Protein 1JL1 (pdb70)

CATH classification: 3.30.420.10

Foldseek 3Di:
DEKEKAKAKDADDPWAKWKIWMWIADPHDIDIDMAIAGTHDRLLRRLVRLLVRLQPDPDAHAYEYEYQDPSVVCCVPPNVVVCVVVVQADPVRHHHPPNVSSVSSVVSCPNHNYDYHHDDDCVPPVVNVVRVVRTVVNSVPHDHHPVPDDDD

GO terms:
  GO:0004523 RNA-DNA hybrid ribonuclease activity (F, IDA)
  GO:0043137 DNA replication, removal of RNA primer (P, IMP)
  GO:0005515 protein binding (F, IPI)
  GO:0003676 nucleic acid binding (F, IDA)
  GO:0004519 endonuclease activity (F, IDA)

Radius of gyration: 14.94 Å; Cα contacts (8 Å, |Δi|>4): 337; chains: 1; bounding box: 30×35×46 Å

InterPro domains:
  IPR002156 Ribonuclease H domain [PF00075] (3-141)
  IPR002156 Ribonuclease H domain [PS50879] (1-142)
  IPR012337 Ribonuclease H-like superfamily [SSF53098] (4-147)
  IPR022892 Ribonuclease HI [MF_00042] (2-149)
  IPR022892 Ribonuclease HI [cd09278] (4-141)
  IPR036397 Ribonuclease H superfamily [G3DSA:3.30.420.10] (1-155)
  IPR050092 Ribonuclease H [PTHR10642] (5-145)

Nearest PDB structures (foldseek):
  1jl1-assembly1_A  TM=1.007E+00  e=5.390E-33  Escherichia coli
  1f21-assembly1_A  TM=1.003E+00  e=1.961E-31  Escherichia coli
  1jxb-assembly1_A  TM=1.000E+00  e=2.688E-31  Escherichia coli
  3aa2-assembly1_A  TM=9.984E-01  e=5.379E-31  Escherichia coli K-12
  3aa4-assembly1_A  TM=9.890E-01  e=1.221E-30  Escherichia coli K-12

Sequence (152 aa):
KQVEIFTAGSALGNPGPGGYGAILRYRGREKTFSAGYTRTTNNRMELMAAIVALEALKEHAEVILSTDSQYVRQGITQWIHNWKKRGWKTADKKPVKNVDLWQRLDAALGQHQIKWEWVKGHAGHPENERADELARAAAMNPTLEDTGYQVE

Solvent-accessible surface area: 8573 Å² total; per-residue (Å²): 183,101,7,54,0,21,2,5,8,18,24,111,33,129,40,9,52,0,0,16,0,0,0,3,53,97,186,70,202,88,86,66,51,48,22,4,19,73,123,0,18,60,42,3,0,19,0,11,0,0,0,27,0,2,85,31,26,185,136,125,21,98,1,26,0,3,2,58,3,91,21,0,71,44,0,30,68,76,82,16,89,68,39,96,162,152,50,37,87,60,92,92,149,125,86,5,123,22,34,59,6,0,82,97,1,42,80,10,37,52,131,27,128,41,124,45,78,72,19,187,46,60,96,74,61,92,35,4,76,92,0,25,92,44,0,111,62,14,2,132,122,40,116,76,128,12,102,29,33,136,107,184

Organism: Escherichia coli (strain K12) (NCBI:txid83333)

B-factor: mean 17.92, std 6.98, range [8.3, 49.1]

Secondary structure (DSSP, 8-state):
--EEEEEEEEESSTTEEEEEEEEEEETTEEEEEEEEEEEE-HHHHHHHHHHHHHHT--S--EEEEEE--HHHHHIIIIIHHHHHHTTTB-TTSPBPTTHHHHHHHHHHTTT-EEEEEE--SSTT-HHHHHHHHHHHHHHHS--B--TT----

Structure (mmCIF, N/CA/C/O backbone):
data_1JL1
#
_entry.id   1JL1
#
_cell.length_a   37.016
_cell.length_b   40.874
_cell.length_c   85.305
_cell.angle_alpha   90.00
_cell.angle_beta   90.00
_cell.angle_gamma   90.00
#
_symmetry.space_group_name_H-M   'P 21 21 21'
#
loop_
_entity.id
_entity.type
_entity.pdbx_description
1 polymer 'RIBONUCLEASE HI'
2 water water
#
loop_
_atom_site.group_PDB
_atom_site.id
_atom_site.type_symbol
_atom_site.label_atom_id
_atom_site.label_alt_id
_atom_site.label_comp_id
_atom_site.label_asym_id
_atom_site.label_entity_id
_atom_site.label_seq_id
_atom_site.pdbx_PDB_ins_code
_atom_site.Cartn_x
_atom_site.Cartn_y
_atom_site.Cartn_z
_atom_site.occupancy
_atom_site.B_iso_or_equiv
_atom_site.auth_seq_id
_atom_site.auth_comp_id
_atom_site.auth_asym_id
_atom_site.auth_atom_id
_atom_site.pdbx_PDB_model_num
ATOM 1 N N . LYS A 1 3 ? 17.763 21.086 42.171 1.00 31.12 3 LYS A N 1
ATOM 2 C CA . LYS A 1 3 ? 16.370 20.713 41.807 1.00 30.60 3 LYS A CA 1
ATOM 3 C C . LYS A 1 3 ? 16.331 19.670 40.690 1.00 29.25 3 LYS A C 1
ATOM 4 O O . LYS A 1 3 ? 15.375 19.639 39.911 1.00 30.31 3 LYS A O 1
ATOM 10 N N . GLN A 1 4 ? 17.317 18.787 40.633 1.00 27.69 4 GLN A N 1
ATOM 11 C CA . GLN A 1 4 ? 17.342 17.758 39.612 1.00 24.62 4 GLN A CA 1
ATOM 12 C C . GLN A 1 4 ? 16.269 16.697 39.885 1.00 21.44 4 GLN A C 1
ATOM 13 O O . GLN A 1 4 ? 16.052 16.329 41.033 1.00 22.28 4 GLN A O 1
ATOM 19 N N . VAL A 1 5 ? 15.712 16.148 38.816 1.00 16.45 5 VAL A N 1
ATOM 20 C CA . VAL A 1 5 ? 14.802 15.019 38.906 1.00 15.57 5 VAL A CA 1
ATOM 21 C C . VAL A 1 5 ? 15.609 13.777 38.527 1.00 13.88 5 VAL A C 1
ATOM 22 O O . VAL A 1 5 ? 16.314 13.836 37.507 1.00 14.41 5 VAL A O 1
ATOM 26 N N . GLU A 1 6 ? 15.534 12.716 39.305 1.00 13.32 6 GLU A N 1
ATOM 27 C CA . GLU A 1 6 ? 16.201 11.464 38.965 1.00 12.85 6 GLU A CA 1
ATOM 28 C C . GLU A 1 6 ? 15.112 10.465 38.540 1.00 12.59 6 GLU A C 1
ATOM 29 O O . GLU A 1 6 ? 14.130 10.319 39.271 1.00 13.35 6 GLU A O 1
ATOM 35 N N . ILE A 1 7 ? 15.283 9.843 37.389 1.00 11.88 7 ILE A N 1
ATOM 36 C CA . ILE A 1 7 ? 14.297 8.874 36.901 1.00 11.33 7 ILE A CA 1
ATOM 37 C C . ILE A 1 7 ? 15.053 7.573 36.672 1.00 11.10 7 ILE A C 1
ATOM 38 O O . ILE A 1 7 ? 16.179 7.585 36.183 1.00 10.69 7 ILE A O 1
ATOM 43 N N . PHE A 1 8 ? 14.459 6.456 37.051 1.00 9.59 8 PHE A N 1
ATOM 44 C CA . PHE A 1 8 ? 15.034 5.126 36.833 1.00 9.63 8 PHE A CA 1
ATOM 45 C C . PHE A 1 8 ? 13.937 4.313 36.146 1.00 9.51 8 PHE A C 1
ATOM 46 O O . PHE A 1 8 ? 12.815 4.250 36.659 1.00 10.90 8 PHE A O 1
ATOM 54 N N . THR A 1 9 ? 14.210 3.732 34.988 1.00 10.48 9 THR A N 1
ATOM 55 C CA . THR A 1 9 ? 13.177 3.016 34.250 1.00 10.67 9 THR A CA 1
ATOM 56 C C . THR A 1 9 ? 13.595 1.630 33.799 1.00 10.87 9 THR A C 1
ATOM 57 O O . THR A 1 9 ? 14.761 1.409 33.486 1.00 12.84 9 THR A O 1
ATOM 61 N N . ALA A 1 10 ? 12.613 0.738 33.658 1.00 9.95 10 ALA A N 1
ATOM 62 C CA . ALA A 1 10 ? 12.860 -0.612 33.159 1.00 10.43 10 ALA A CA 1
ATOM 63 C C . ALA A 1 10 ? 11.602 -1.160 32.482 1.00 10.10 10 ALA A C 1
ATOM 64 O O . ALA A 1 10 ? 10.485 -0.768 32.841 1.00 10.98 10 ALA A O 1
ATOM 66 N N . GLY A 1 11 ? 11.811 -2.071 31.551 1.00 10.65 11 GLY A N 1
ATOM 67 C CA . GLY A 1 11 ? 10.702 -2.765 30.896 1.00 11.84 11 GLY A CA 1
ATOM 68 C C . GLY A 1 11 ? 10.977 -4.262 30.939 1.00 12.72 11 GLY A C 1
ATOM 69 O O . GLY A 1 11 ? 12.116 -4.701 31.108 1.00 14.92 11 GLY A O 1
ATOM 70 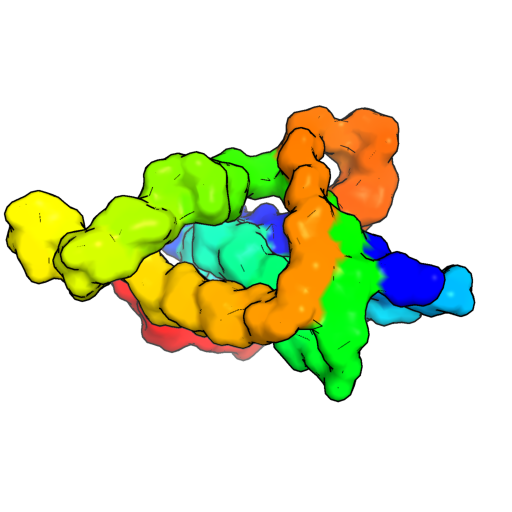N N . SER A 1 12 ? 9.922 -5.046 30.804 1.00 12.59 12 SER A N 1
ATOM 71 C CA . SER A 1 12 ? 10.057 -6.494 30.828 1.00 14.66 12 SER A CA 1
ATOM 72 C C . SER A 1 12 ? 8.868 -7.086 30.076 1.00 13.01 12 SER A C 1
ATOM 73 O O . SER A 1 12 ? 7.764 -6.550 30.013 1.00 13.48 12 SER A O 1
ATOM 76 N N . ALA A 1 13 ? 9.148 -8.190 29.385 1.00 13.51 13 ALA A N 1
ATOM 77 C CA . ALA A 1 13 ? 8.108 -8.919 28.683 1.00 13.42 13 ALA A CA 1
ATOM 78 C C . ALA A 1 13 ? 8.397 -10.418 28.768 1.00 13.72 13 ALA A C 1
ATOM 79 O O . ALA A 1 13 ? 9.542 -10.837 28.797 1.00 16.07 13 ALA A O 1
ATOM 81 N N . LEU A 1 14 ? 7.300 -11.167 28.795 1.00 15.04 14 LEU A N 1
ATOM 82 C CA . LEU A 1 14 ? 7.403 -12.620 28.910 1.00 16.32 14 LEU A CA 1
ATOM 83 C C . LEU A 1 14 ? 7.321 -13.340 27.583 1.00 15.81 14 LEU A C 1
ATOM 84 O O . LEU A 1 14 ? 7.324 -14.580 27.548 1.00 16.07 14 LEU A O 1
ATOM 89 N N . GLY A 1 15 ? 7.280 -12.632 26.469 1.00 15.17 15 GLY A N 1
ATOM 90 C CA . GLY A 1 15 ? 7.282 -13.276 25.157 1.00 14.99 15 GLY A CA 1
ATOM 91 C C . GLY A 1 15 ? 7.672 -12.225 24.127 1.00 14.97 15 GLY A C 1
ATOM 92 O O . GLY A 1 15 ? 7.821 -11.054 24.491 1.00 14.54 15 GLY A O 1
ATOM 93 N N . ASN A 1 16 ? 7.646 -12.608 22.857 1.00 16.02 16 ASN A N 1
ATOM 94 C CA . ASN A 1 16 ? 7.970 -11.762 21.723 1.00 17.10 16 ASN A CA 1
ATOM 95 C C . ASN A 1 16 ? 6.951 -11.740 20.609 1.00 16.89 16 ASN A C 1
ATOM 96 O O . ASN A 1 16 ? 7.370 -12.488 19.717 1.00 19.71 16 ASN A O 1
ATOM 101 N N . PRO A 1 17 ? 5.675 -11.622 20.868 1.00 14.84 17 PRO A N 1
ATOM 102 C CA . PRO A 1 17 ? 5.078 -10.740 21.819 1.00 14.35 17 PRO A CA 1
ATOM 103 C C . PRO A 1 17 ? 4.447 -11.581 22.933 1.00 14.17 17 PRO A C 1
ATOM 104 O O . PRO A 1 17 ? 4.198 -12.787 22.783 1.00 14.51 17 PRO A O 1
ATOM 108 N N . GLY A 1 18 ? 4.335 -11.020 24.125 1.00 12.62 18 GLY A N 1
ATOM 109 C CA . GLY A 1 18 ? 3.732 -11.690 25.266 1.00 13.71 18 GLY A CA 1
ATOM 110 C C . GLY A 1 18 ? 3.373 -10.643 26.310 1.00 12.91 18 GLY A C 1
ATOM 111 O O . GLY A 1 18 ? 3.556 -9.442 26.074 1.00 11.70 18 GLY A O 1
ATOM 112 N N . PRO A 1 19 ? 2.921 -11.059 27.476 1.00 13.49 19 PRO A N 1
ATOM 113 C CA . PRO A 1 19 ? 2.587 -10.154 28.560 1.00 13.40 19 PRO A CA 1
ATOM 114 C C . PRO A 1 19 ? 3.846 -9.366 28.941 1.00 11.38 19 PRO A C 1
ATOM 115 O O . PRO A 1 19 ? 4.931 -9.935 28.977 1.00 12.77 19 PRO A O 1
ATOM 119 N N . GLY A 1 20 ? 3.658 -8.080 29.233 1.00 11.77 20 GLY A N 1
ATOM 120 C CA . GLY A 1 20 ? 4.822 -7.270 29.587 1.00 12.00 20 GLY A CA 1
ATOM 121 C C . GLY A 1 20 ? 4.416 -6.134 30.504 1.00 11.61 20 GLY A C 1
ATOM 122 O O . GLY A 1 20 ? 3.253 -5.904 30.783 1.00 12.36 20 GLY A O 1
ATOM 123 N N . GLY A 1 21 ? 5.437 -5.441 31.039 1.00 11.14 21 GLY A N 1
ATOM 124 C CA . GLY A 1 21 ? 5.141 -4.330 31.941 1.00 11.91 21 GLY A CA 1
ATOM 125 C C . GLY A 1 21 ? 6.352 -3.401 32.034 1.00 10.81 21 GLY A C 1
ATOM 126 O O . GLY A 1 21 ? 7.432 -3.708 31.560 1.00 10.59 21 GLY A O 1
ATOM 127 N N . TYR A 1 22 ? 6.094 -2.263 32.673 1.00 11.17 22 TYR A N 1
ATOM 128 C CA . TYR A 1 22 ? 7.130 -1.260 32.872 1.00 11.27 22 TYR A CA 1
ATOM 129 C C . TYR A 1 22 ? 7.155 -0.870 34.347 1.00 10.75 22 TYR A C 1
ATOM 130 O O . TYR A 1 22 ? 6.166 -1.015 35.078 1.00 11.20 22 TYR A O 1
ATOM 139 N N . GLY A 1 23 ? 8.285 -0.376 34.778 1.00 11.36 23 GLY A N 1
ATOM 140 C CA . GLY A 1 23 ? 8.513 0.178 36.108 1.00 11.03 23 GLY A CA 1
ATOM 141 C C . GLY A 1 23 ? 9.269 1.503 35.952 1.00 9.66 23 GLY A C 1
ATOM 142 O O . GLY A 1 23 ? 10.236 1.573 35.196 1.00 10.31 23 GLY A O 1
ATOM 143 N N . ALA A 1 24 ? 8.834 2.524 36.675 1.00 10.01 24 ALA A N 1
ATOM 144 C CA . ALA A 1 24 ? 9.553 3.788 36.668 1.00 10.23 24 ALA A CA 1
ATOM 145 C C . ALA A 1 24 ? 9.566 4.396 38.067 1.00 9.90 24 ALA A C 1
ATOM 146 O O . ALA A 1 24 ? 8.544 4.342 38.759 1.00 12.01 24 ALA A O 1
ATOM 148 N N . ILE A 1 25 ? 10.701 4.926 38.460 1.00 11.24 25 ILE A N 1
ATOM 149 C CA . ILE A 1 25 ? 10.862 5.575 39.773 1.00 11.18 25 ILE A CA 1
ATOM 150 C C . ILE A 1 25 ? 11.295 7.013 39.499 1.00 11.80 25 ILE A C 1
ATOM 151 O O . ILE A 1 25 ? 12.231 7.217 38.719 1.00 11.26 25 ILE A O 1
ATOM 156 N N . LEU A 1 26 ? 10.616 7.968 40.124 1.00 12.50 26 LEU A N 1
ATOM 157 C CA . LEU A 1 26 ? 10.979 9.375 39.949 1.00 14.04 26 LEU A CA 1
ATOM 158 C C . LEU A 1 26 ? 11.321 9.957 41.317 1.00 14.72 26 LEU A C 1
ATOM 159 O O . LEU A 1 26 ? 10.460 9.865 42.208 1.00 15.88 26 LEU A O 1
ATOM 164 N N . ARG A 1 27 ? 12.510 10.518 41.481 1.00 14.93 27 ARG A N 1
ATOM 165 C CA . ARG A 1 27 ? 12.882 11.118 42.764 1.00 15.81 27 ARG A CA 1
ATOM 166 C C . ARG A 1 27 ? 13.140 12.611 42.560 1.00 17.50 27 ARG A C 1
ATOM 167 O O . ARG A 1 27 ? 13.848 13.017 41.638 1.00 16.78 27 ARG A O 1
ATOM 175 N N . TYR A 1 28 ? 12.536 13.420 43.436 1.00 19.06 28 TYR A N 1
ATOM 176 C CA . TYR A 1 28 ? 12.708 14.872 43.343 1.00 22.34 28 TYR A CA 1
ATOM 177 C C . TYR A 1 28 ? 12.605 15.488 44.734 1.00 23.65 28 TYR A C 1
ATOM 178 O O . TYR A 1 28 ? 11.751 15.113 45.540 1.00 22.95 28 TYR A O 1
ATOM 187 N N . ARG A 1 29 ? 13.562 16.354 45.047 1.00 24.87 29 ARG A N 1
ATOM 188 C CA . ARG A 1 29 ? 13.650 17.036 46.330 1.00 27.47 29 ARG A CA 1
ATOM 189 C C . ARG A 1 29 ? 13.410 16.091 47.496 1.00 27.47 29 ARG A C 1
ATOM 190 O O . ARG A 1 29 ? 12.597 16.342 48.390 1.00 28.48 29 ARG A O 1
ATOM 198 N N . GLY A 1 30 ? 14.111 14.959 47.494 1.00 27.65 30 GLY A N 1
ATOM 199 C CA . GLY A 1 30 ? 14.038 13.930 48.483 1.00 27.18 30 GLY A CA 1
ATOM 200 C C . GLY A 1 30 ? 12.945 12.889 48.379 1.00 26.78 30 GLY A C 1
ATOM 201 O O . GLY A 1 30 ? 13.139 11.789 48.913 1.00 27.82 30 GLY A O 1
ATOM 202 N N . ARG A 1 31 ? 11.821 13.164 47.739 1.00 24.48 31 ARG A N 1
ATOM 203 C CA . ARG A 1 31 ? 10.695 12.253 47.670 1.00 23.31 31 ARG A CA 1
ATOM 204 C C . ARG A 1 31 ? 10.615 11.448 46.381 1.00 22.03 31 ARG A C 1
ATOM 205 O O . ARG A 1 31 ? 11.152 11.837 45.345 1.00 20.98 31 ARG A O 1
ATOM 213 N N . GLU A 1 32 ? 9.893 10.329 46.455 1.00 20.43 32 GLU A N 1
ATOM 214 C CA . GLU A 1 32 ? 9.789 9.447 45.303 1.00 20.95 32 GLU A CA 1
ATOM 215 C C . GLU A 1 32 ? 8.361 9.148 44.887 1.00 20.31 32 GLU A C 1
ATOM 216 O O . GLU A 1 32 ? 7.451 9.087 45.714 1.00 21.47 32 GLU A O 1
ATOM 222 N N . LYS A 1 33 ? 8.172 8.927 43.596 1.00 19.39 33 LYS A N 1
ATOM 223 C CA . LYS A 1 33 ? 6.924 8.515 42.988 1.00 19.86 33 LYS A CA 1
ATOM 224 C C . LYS A 1 33 ? 7.244 7.301 42.098 1.00 17.75 33 LYS A C 1
ATOM 225 O O . LYS A 1 33 ? 8.313 7.230 41.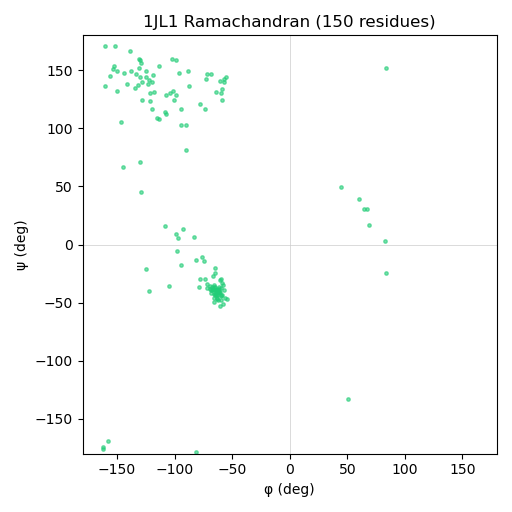490 1.00 16.54 33 LYS A O 1
ATOM 231 N N . THR A 1 34 ? 6.303 6.371 42.052 1.00 16.03 34 THR A N 1
ATOM 232 C CA . THR A 1 34 ? 6.505 5.144 41.275 1.00 15.72 34 THR A CA 1
ATOM 233 C C . THR A 1 34 ? 5.373 4.956 40.285 1.00 14.16 34 THR A C 1
ATOM 234 O O . THR A 1 34 ? 4.244 5.388 40.530 1.00 15.22 34 THR A O 1
ATOM 238 N N . PHE A 1 35 ? 5.677 4.423 39.108 1.00 12.45 35 PHE A N 1
ATOM 239 C CA . PHE A 1 35 ? 4.718 4.129 38.057 1.00 13.39 35 PHE A CA 1
ATOM 240 C C . PHE A 1 35 ? 4.946 2.716 37.540 1.00 12.72 35 PHE A C 1
ATOM 241 O O . PHE A 1 35 ? 6.094 2.275 37.373 1.00 13.07 35 PHE A O 1
ATOM 249 N N . SER A 1 36 ? 3.883 1.956 37.319 1.00 13.00 36 SER A N 1
ATOM 250 C CA . SER A 1 36 ? 4.008 0.601 36.788 1.00 13.66 36 SER A CA 1
ATOM 251 C C . SER A 1 36 ? 2.664 0.173 36.207 1.00 14.57 36 SER A C 1
ATOM 252 O O . SER A 1 36 ? 1.636 0.525 36.789 1.00 16.87 36 SER A O 1
ATOM 255 N N . ALA A 1 37 ? 2.704 -0.452 35.038 1.00 13.52 37 ALA A N 1
ATOM 256 C CA . ALA A 1 37 ? 1.475 -0.960 34.423 1.00 13.76 37 ALA A CA 1
ATOM 257 C C . ALA A 1 37 ? 1.882 -2.122 33.528 1.00 13.21 37 ALA A C 1
ATOM 258 O O . ALA A 1 37 ? 3.020 -2.193 33.065 1.00 13.45 37 ALA A O 1
ATOM 260 N N . GLY A 1 38 ? 0.984 -3.081 33.344 1.00 12.59 38 GLY A N 1
ATOM 261 C CA . GLY A 1 38 ? 1.203 -4.261 32.536 1.00 12.39 38 GLY A CA 1
ATOM 262 C C . GLY A 1 38 ? 0.210 -4.338 31.376 1.00 12.40 38 GLY A C 1
ATOM 263 O O . GLY A 1 38 ? -0.915 -3.870 31.439 1.00 13.59 38 GLY A O 1
ATOM 264 N N . TYR A 1 39 ? 0.726 -4.889 30.275 1.00 12.49 39 TYR A N 1
ATOM 265 C CA . TYR A 1 39 ? 0.045 -5.009 28.989 1.00 12.26 39 TYR A CA 1
ATOM 266 C C . TYR A 1 39 ? -0.016 -6.475 28.589 1.00 11.98 39 TYR A C 1
ATOM 267 O O . TYR A 1 39 ? 0.896 -7.261 28.849 1.00 12.65 39 TYR A O 1
ATOM 276 N N . THR A 1 40 ? -1.153 -6.888 27.993 1.00 13.55 40 THR A N 1
ATOM 277 C CA . THR A 1 40 ? -1.340 -8.297 27.679 1.00 13.29 40 THR A CA 1
ATOM 278 C C . THR A 1 40 ? -0.539 -8.854 26.522 1.00 12.21 40 THR A C 1
ATOM 279 O O . THR A 1 40 ? -0.166 -10.019 26.562 1.00 13.00 40 THR A O 1
ATOM 283 N N . ARG A 1 41 ? -0.203 -8.051 25.525 1.00 11.48 41 ARG A N 1
ATOM 284 C CA . ARG A 1 41 ? 0.551 -8.510 24.358 1.00 11.14 41 ARG A CA 1
ATOM 285 C C . ARG A 1 41 ? 1.454 -7.377 23.877 1.00 11.21 41 ARG A C 1
ATOM 286 O O . ARG A 1 41 ? 1.007 -6.374 23.327 1.00 11.88 41 ARG A O 1
ATOM 294 N N . THR A 1 42 ? 2.745 -7.536 24.166 1.00 11.73 42 THR A N 1
ATOM 295 C CA . THR A 1 42 ? 3.704 -6.462 23.869 1.00 10.74 42 THR A CA 1
ATOM 296 C C . THR A 1 42 ? 5.085 -7.060 23.776 1.00 10.75 42 THR A C 1
ATOM 297 O O . THR A 1 42 ? 5.253 -8.276 23.710 1.00 11.60 42 THR A O 1
ATOM 301 N N . THR A 1 43 ? 6.116 -6.213 23.730 1.00 10.11 43 THR A N 1
ATOM 302 C CA . THR A 1 43 ? 7.497 -6.681 23.646 1.00 10.53 43 THR A CA 1
ATOM 303 C C . THR A 1 43 ? 8.329 -5.967 24.702 1.00 10.05 43 THR A C 1
ATOM 304 O O . THR A 1 43 ? 7.976 -4.925 25.237 1.00 9.72 43 THR A O 1
ATOM 308 N N . ASN A 1 44 ? 9.475 -6.570 25.024 1.00 10.45 44 ASN A N 1
ATOM 309 C CA . ASN A 1 44 ? 10.425 -5.967 25.959 1.00 10.55 44 ASN A CA 1
ATOM 310 C C . ASN A 1 44 ? 10.823 -4.559 25.531 1.00 10.37 44 ASN A C 1
ATOM 311 O O . ASN A 1 44 ? 10.822 -3.632 26.336 1.00 9.76 44 ASN A O 1
ATOM 316 N N . ASN A 1 45 ? 11.144 -4.408 24.249 1.00 10.42 45 ASN A N 1
ATOM 317 C CA . ASN A 1 45 ? 11.570 -3.094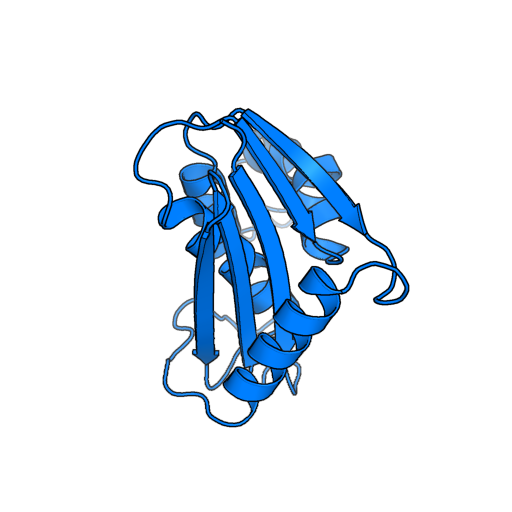 23.756 1.00 10.01 45 ASN A CA 1
ATOM 318 C C . ASN A 1 45 ? 10.467 -2.052 23.872 1.00 9.71 45 ASN A C 1
ATOM 319 O O . ASN A 1 45 ? 10.735 -0.904 24.232 1.00 9.76 45 ASN A O 1
ATOM 324 N N . ARG A 1 46 ? 9.206 -2.423 23.622 1.00 8.43 46 ARG A N 1
ATOM 325 C CA . ARG A 1 46 ? 8.132 -1.443 23.753 1.00 8.81 46 ARG A CA 1
ATOM 326 C C . ARG A 1 46 ? 7.956 -1.041 25.205 1.00 9.46 46 ARG A C 1
ATOM 327 O O . ARG A 1 46 ? 7.672 0.121 25.507 1.00 9.47 46 ARG A O 1
ATOM 335 N N . MET A 1 47 ? 8.129 -1.978 26.136 1.00 9.34 47 MET A N 1
ATOM 336 C CA . MET A 1 47 ? 7.982 -1.666 27.556 1.00 9.79 47 MET A CA 1
ATOM 337 C C . MET A 1 47 ? 9.143 -0.813 28.045 1.00 9.77 47 MET A C 1
ATOM 338 O O . MET A 1 47 ? 8.921 0.043 28.893 1.00 9.51 47 MET A O 1
ATOM 343 N N . GLU A 1 48 ? 10.343 -1.030 27.497 1.00 9.88 48 GLU A N 1
ATOM 344 C CA . GLU A 1 48 ? 11.485 -0.169 27.857 1.00 9.92 48 GLU A CA 1
ATOM 345 C C . GLU A 1 48 ? 11.217 1.269 27.442 1.00 10.94 48 GLU A C 1
ATOM 346 O O . GLU A 1 48 ? 11.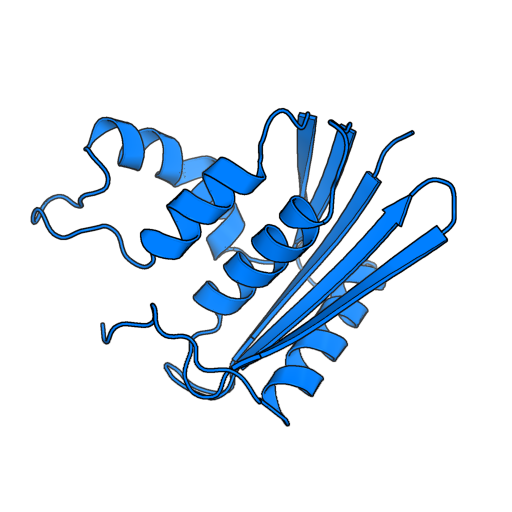509 2.218 28.174 1.00 10.94 48 GLU A O 1
ATOM 352 N N . LEU A 1 49 ? 10.629 1.460 26.260 1.00 10.36 49 LEU A N 1
ATOM 353 C CA . LEU A 1 49 ? 10.235 2.781 25.784 1.00 10.42 49 LEU A CA 1
ATOM 354 C C . LEU A 1 49 ? 9.122 3.356 26.650 1.00 9.69 49 LEU A C 1
ATOM 355 O O . LEU A 1 49 ? 9.172 4.518 27.060 1.00 10.85 49 LEU A O 1
ATOM 360 N N . MET A 1 50 ? 8.077 2.548 26.883 1.00 9.55 50 MET A N 1
ATOM 361 C CA . MET A 1 50 ? 6.934 3.019 27.665 1.00 10.07 50 MET A CA 1
ATOM 362 C C . MET A 1 50 ? 7.340 3.493 29.048 1.00 9.96 50 MET A C 1
ATOM 363 O O . MET A 1 50 ? 6.787 4.481 29.540 1.00 10.02 50 MET A O 1
ATOM 368 N N . ALA A 1 51 ? 8.281 2.801 29.694 1.00 10.36 51 ALA A N 1
ATOM 369 C CA . ALA A 1 51 ? 8.702 3.223 31.030 1.00 9.62 51 ALA A CA 1
ATOM 370 C C . ALA A 1 51 ? 9.260 4.646 31.020 1.00 9.84 51 ALA A C 1
ATOM 371 O O . ALA A 1 51 ? 8.915 5.447 31.885 1.00 10.62 51 ALA A O 1
ATOM 373 N N . ALA A 1 52 ? 10.098 4.964 30.035 1.00 9.80 52 ALA A N 1
ATOM 374 C CA . ALA A 1 52 ? 10.692 6.296 29.914 1.00 9.47 52 ALA A CA 1
ATOM 375 C C . ALA A 1 52 ? 9.612 7.319 29.558 1.00 10.71 52 ALA A C 1
ATOM 376 O O . ALA A 1 52 ? 9.630 8.436 30.082 1.00 11.30 52 ALA A O 1
ATOM 378 N N . ILE A 1 53 ? 8.708 6.941 28.642 1.00 10.29 53 ILE A N 1
ATOM 379 C CA . ILE A 1 53 ? 7.617 7.839 28.250 1.00 10.88 53 ILE A CA 1
ATOM 380 C C . ILE A 1 53 ? 6.768 8.244 29.440 1.00 11.37 53 ILE A C 1
ATOM 381 O O . ILE A 1 53 ? 6.523 9.443 29.630 1.00 11.05 53 ILE A O 1
ATOM 386 N N . VAL A 1 54 ? 6.308 7.275 30.215 1.00 10.91 54 VAL A N 1
ATOM 387 C CA . VAL A 1 54 ? 5.413 7.524 31.345 1.00 12.01 54 VAL A CA 1
ATOM 388 C C . VAL A 1 54 ? 6.101 8.366 32.407 1.00 11.97 54 VAL A C 1
ATOM 389 O O . VAL A 1 54 ? 5.465 9.287 32.938 1.00 12.48 54 VAL A O 1
ATOM 393 N N . ALA A 1 55 ? 7.371 8.053 32.683 1.00 11.82 55 ALA A N 1
ATOM 394 C CA . ALA A 1 55 ? 8.095 8.844 33.687 1.00 12.01 55 ALA A CA 1
ATOM 395 C C . ALA A 1 55 ? 8.234 10.300 33.253 1.00 11.96 55 ALA A C 1
ATOM 396 O O . ALA A 1 55 ? 7.971 11.233 34.025 1.00 13.02 55 ALA A O 1
ATOM 398 N N . LEU A 1 56 ? 8.629 10.533 32.008 1.00 12.09 56 LEU A N 1
ATOM 399 C CA . LEU A 1 56 ? 8.803 11.879 31.494 1.00 12.42 56 LEU A CA 1
ATOM 400 C C . LEU A 1 56 ? 7.470 12.593 31.379 1.00 11.83 56 LEU A C 1
ATOM 401 O O . LEU A 1 56 ? 7.386 13.798 31.678 1.00 13.09 56 LEU A O 1
ATOM 406 N N . GLU A 1 57 ? 6.414 11.916 30.956 1.00 12.46 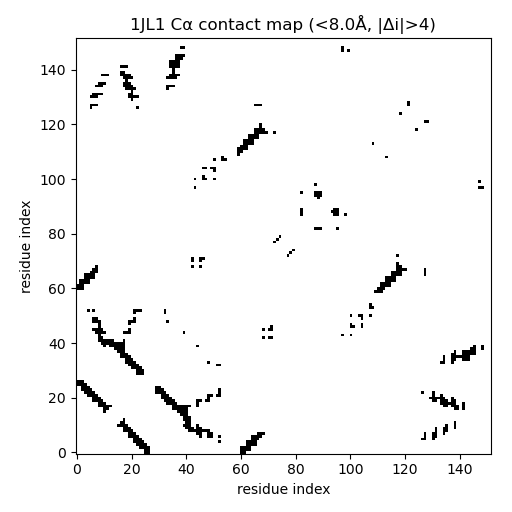57 GLU A N 1
ATOM 407 C CA . GLU A 1 57 ? 5.102 12.572 30.859 1.00 13.39 57 GLU A CA 1
ATOM 408 C C . GLU A 1 57 ? 4.559 12.995 32.207 1.00 14.28 57 GLU A C 1
ATOM 409 O O . GLU A 1 57 ? 3.712 13.900 32.262 1.00 15.31 57 GLU A O 1
ATOM 415 N N . ALA A 1 58 ? 5.032 12.422 33.311 1.00 14.37 58 ALA A N 1
ATOM 416 C CA . ALA A 1 58 ? 4.618 12.786 34.655 1.00 15.64 58 ALA A CA 1
ATOM 417 C C . ALA A 1 58 ? 5.230 14.115 35.091 1.00 16.02 58 ALA A C 1
ATOM 418 O O . ALA A 1 58 ? 4.791 14.650 36.114 1.00 17.01 58 ALA A O 1
ATOM 420 N N . LEU A 1 59 ? 6.238 14.618 34.395 1.00 15.53 59 LEU A N 1
ATOM 421 C CA . LEU A 1 59 ? 6.860 15.892 34.741 1.00 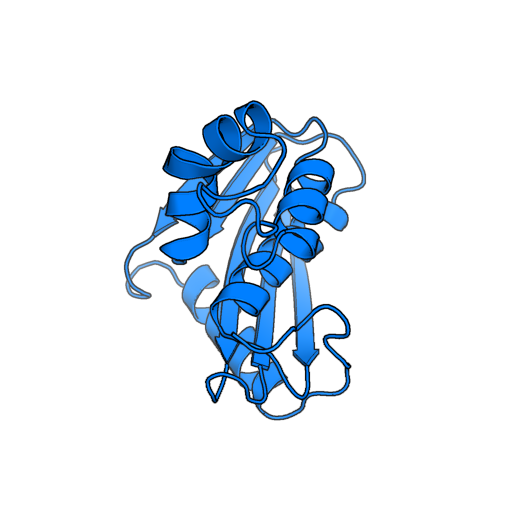16.52 59 LEU A CA 1
ATOM 422 C C . LEU A 1 59 ? 5.950 17.010 34.248 1.00 18.66 59 LEU A C 1
ATOM 423 O O . LEU A 1 59 ? 5.645 17.117 33.070 1.00 20.60 59 LEU A O 1
ATOM 428 N N . LYS A 1 60 ? 5.529 17.832 35.197 1.00 21.11 60 LYS A N 1
ATOM 429 C CA . LYS A 1 60 ? 4.595 18.917 34.925 1.00 23.63 60 LYS A CA 1
ATOM 430 C C . LYS A 1 60 ? 5.273 20.261 34.745 1.00 23.69 60 LYS A C 1
ATOM 431 O O . LYS A 1 60 ? 4.624 21.272 34.445 1.00 25.15 60 LYS A O 1
ATOM 437 N N . GLU A 1 61 ? 6.576 20.323 34.957 1.00 23.21 61 GLU A N 1
ATOM 438 C CA . GLU A 1 61 ? 7.373 21.526 34.800 1.00 23.66 61 GLU A CA 1
ATOM 439 C C . GLU A 1 61 ? 8.681 21.156 34.112 1.00 22.05 61 GLU A C 1
ATOM 440 O O . GLU A 1 61 ? 9.173 20.034 34.307 1.00 20.66 61 GLU A O 1
ATOM 446 N N . HIS A 1 62 ? 9.256 22.062 33.331 1.00 20.66 62 HIS A N 1
ATOM 447 C CA . HIS A 1 62 ? 10.528 21.794 32.667 1.00 19.76 62 HIS A CA 1
ATOM 448 C C . HIS A 1 62 ? 11.567 21.493 33.739 1.00 19.31 62 HIS A C 1
ATOM 449 O O . HIS A 1 62 ? 11.641 22.192 34.752 1.00 20.26 62 HIS A O 1
ATOM 456 N N . ALA A 1 63 ? 12.338 20.437 33.505 1.00 17.40 63 ALA A N 1
ATOM 457 C CA . ALA A 1 63 ? 13.306 20.045 34.526 1.00 16.27 63 ALA A CA 1
ATOM 458 C C . ALA A 1 63 ? 14.649 19.639 33.944 1.00 15.18 63 ALA A C 1
ATOM 459 O O . ALA A 1 63 ? 14.869 19.416 32.766 1.00 15.68 63 ALA A O 1
ATOM 461 N N . GLU A 1 64 ? 15.594 19.571 34.875 1.00 15.05 64 GLU A N 1
ATOM 462 C CA . GLU A 1 64 ? 16.914 18.999 34.677 1.00 14.44 64 GLU A CA 1
ATOM 463 C C . GLU A 1 64 ? 16.703 17.558 35.172 1.00 13.26 64 GLU A C 1
ATOM 464 O O . GLU A 1 64 ? 16.314 17.354 36.317 1.00 14.89 64 GLU A O 1
ATOM 470 N N . VAL A 1 65 ? 16.861 16.621 34.252 1.00 12.84 65 VAL A N 1
ATOM 471 C CA . VAL A 1 65 ? 16.582 15.219 34.523 1.00 13.14 65 VAL A CA 1
ATOM 472 C C . VAL A 1 65 ? 17.820 14.365 34.325 1.00 13.34 65 VAL A C 1
ATOM 473 O O . VAL A 1 65 ? 18.590 14.553 33.374 1.00 13.37 65 VAL A O 1
ATOM 477 N N . ILE A 1 66 ? 18.000 13.406 35.220 1.00 11.55 66 ILE A N 1
ATOM 478 C CA . ILE A 1 66 ? 19.045 12.395 35.088 1.00 12.28 66 ILE A CA 1
ATOM 479 C C . ILE A 1 66 ? 18.242 11.104 34.884 1.00 11.44 66 ILE A C 1
ATOM 480 O O . ILE A 1 66 ? 17.570 10.663 35.821 1.00 11.20 66 ILE A O 1
ATOM 485 N N . LEU A 1 67 ? 18.251 10.574 33.668 1.00 11.20 67 LEU A N 1
ATOM 486 C CA . LEU A 1 67 ? 17.399 9.420 33.378 1.00 11.82 67 LEU A CA 1
ATOM 487 C C . LEU A 1 67 ? 18.254 8.175 33.240 1.00 11.31 67 LEU A C 1
ATOM 488 O O . LEU A 1 67 ? 19.001 8.080 32.280 1.00 12.13 67 LEU A O 1
ATOM 493 N N . SER A 1 68 ? 18.115 7.264 34.184 1.00 10.67 68 SER A N 1
ATOM 494 C CA . SER A 1 68 ? 18.884 6.044 34.232 1.00 11.59 68 SER A CA 1
ATOM 495 C C . SER A 1 68 ? 18.105 4.845 33.709 1.00 12.18 68 SER A C 1
ATOM 496 O O . SER A 1 68 ? 17.042 4.531 34.245 1.00 12.67 68 SER A O 1
ATOM 499 N N . THR A 1 69 ? 18.656 4.158 32.720 1.00 11.98 69 THR A N 1
ATOM 500 C CA . THR A 1 69 ? 17.997 2.953 32.227 1.00 12.85 69 THR A CA 1
ATOM 501 C C . THR A 1 69 ? 19.050 1.989 31.713 1.00 12.59 69 THR A C 1
ATOM 502 O O . THR A 1 69 ? 20.066 2.398 31.190 1.00 12.63 69 THR A O 1
ATOM 506 N N . ASP A 1 70 ? 18.775 0.701 31.809 1.00 13.66 70 ASP A N 1
ATOM 507 C CA . ASP A 1 70 ? 19.685 -0.328 31.332 1.00 14.07 70 ASP A CA 1
ATOM 508 C C . ASP A 1 70 ? 19.295 -0.848 29.951 1.00 13.68 70 ASP A C 1
ATOM 509 O O . ASP A 1 70 ? 19.882 -1.806 29.456 1.00 15.00 70 ASP A O 1
ATOM 514 N N . SER A 1 71 ? 18.323 -0.180 29.316 1.00 12.96 71 SER A N 1
ATOM 515 C CA . SER A 1 71 ? 17.876 -0.600 27.995 1.00 12.62 71 SER A CA 1
ATOM 516 C C . SER A 1 71 ? 18.863 -0.282 26.897 1.00 12.28 71 SER A C 1
ATOM 517 O O . SER A 1 71 ? 19.139 0.892 26.604 1.00 12.38 71 SER A O 1
ATOM 520 N N . GLN A 1 72 ? 19.404 -1.287 26.228 1.00 12.93 72 GLN A N 1
ATOM 521 C CA . GLN A 1 72 ? 20.272 -1.091 25.073 1.00 14.02 72 GLN A CA 1
ATOM 522 C C . GLN A 1 72 ? 19.472 -0.474 23.926 1.00 13.55 72 GLN A C 1
ATOM 523 O O . GLN A 1 72 ? 19.966 0.372 23.182 1.00 12.80 72 GLN A O 1
ATOM 529 N N . TYR A 1 73 ? 18.223 -0.866 23.771 1.00 12.23 73 TYR A N 1
ATOM 530 C CA . TYR A 1 73 ? 17.344 -0.362 22.719 1.00 11.36 73 TYR A CA 1
ATOM 531 C C . TYR A 1 73 ? 17.121 1.133 22.867 1.00 10.44 73 TYR A C 1
ATOM 532 O O . TYR A 1 73 ? 17.238 1.881 21.890 1.00 10.72 73 TYR A O 1
ATOM 541 N N . VAL A 1 74 ? 16.802 1.603 24.055 1.00 9.93 74 VAL A N 1
ATOM 542 C CA . VAL A 1 74 ? 16.608 3.031 24.287 1.00 12.06 74 VAL A CA 1
ATOM 543 C C . VAL A 1 74 ? 17.927 3.766 24.025 1.00 11.56 74 VAL A C 1
ATOM 544 O O . VAL A 1 74 ? 17.936 4.797 23.339 1.00 11.48 74 VAL A O 1
ATOM 548 N N . ARG A 1 75 ? 19.036 3.203 24.514 1.00 10.61 75 ARG A N 1
ATOM 549 C CA . ARG A 1 75 ? 20.330 3.850 24.275 1.00 11.37 75 ARG A CA 1
ATOM 550 C C . ARG A 1 75 ? 20.607 3.968 22.787 1.00 11.21 75 ARG A C 1
ATOM 551 O O . ARG A 1 75 ? 21.024 5.053 22.343 1.00 11.81 75 ARG A O 1
ATOM 559 N N . GLN A 1 76 ? 20.421 2.892 22.029 1.00 12.03 76 GLN A N 1
ATOM 560 C CA . GLN A 1 76 ? 20.684 3.014 20.589 1.00 12.56 76 GLN A CA 1
ATOM 561 C C . GLN A 1 76 ? 19.756 3.980 19.888 1.00 11.90 76 GLN A C 1
ATOM 562 O O . GLN A 1 76 ? 20.201 4.747 19.021 1.00 12.29 76 GLN A O 1
ATOM 568 N N . GLY A 1 77 ? 18.476 4.015 20.232 1.00 12.15 77 GLY A N 1
ATOM 569 C CA . GLY A 1 77 ? 17.542 4.955 19.633 1.00 11.77 77 GLY A CA 1
ATOM 570 C C . GLY A 1 77 ? 17.972 6.385 19.900 1.00 11.08 77 GLY A C 1
ATOM 571 O O . GLY A 1 77 ? 18.087 7.224 18.992 1.00 12.29 77 GLY A O 1
ATOM 572 N N . ILE A 1 78 ? 18.206 6.731 21.165 1.00 11.42 78 ILE A N 1
ATOM 573 C CA . ILE A 1 78 ? 18.564 8.085 21.547 1.00 12.73 78 ILE A CA 1
ATOM 574 C C . ILE A 1 78 ? 19.908 8.492 20.989 1.00 12.36 78 ILE A C 1
ATOM 575 O O . ILE A 1 78 ? 20.060 9.624 20.510 1.00 14.69 78 ILE A O 1
ATOM 580 N N . THR A 1 79 ? 20.934 7.656 21.091 1.00 11.83 79 THR A N 1
ATOM 581 C CA . THR A 1 79 ? 22.283 8.069 20.718 1.00 14.26 79 THR A CA 1
ATOM 582 C C . THR A 1 79 ? 22.693 7.732 19.306 1.00 15.16 79 THR A C 1
ATOM 583 O O . THR A 1 79 ? 23.687 8.275 18.797 1.00 16.15 79 THR A O 1
ATOM 587 N N . GLN A 1 80 ? 22.013 6.811 18.630 1.00 14.17 80 GLN A N 1
ATOM 588 C CA . GLN A 1 80 ? 22.434 6.409 17.298 1.00 15.50 80 GLN A CA 1
ATOM 589 C C . GLN A 1 80 ? 21.393 6.603 16.213 1.00 14.97 80 GLN A C 1
ATOM 590 O O . GLN A 1 80 ? 21.824 6.931 15.093 1.00 18.80 80 GLN A O 1
ATOM 596 N N . TRP A 1 81 ? 20.124 6.318 16.482 1.00 13.75 81 TRP A N 1
ATOM 597 C CA . TRP A 1 81 ? 19.156 6.269 15.406 1.00 13.48 81 TRP A CA 1
ATOM 598 C C . TRP A 1 81 ? 18.163 7.390 15.214 1.00 13.43 81 TRP A C 1
ATOM 599 O O . TRP A 1 81 ? 17.769 7.669 14.066 1.00 14.12 81 TRP A O 1
ATOM 610 N N . ILE A 1 82 ? 17.668 7.997 16.269 1.00 13.59 82 ILE A N 1
ATOM 611 C CA . ILE A 1 82 ? 16.560 8.940 16.145 1.00 14.26 82 ILE A CA 1
ATOM 612 C C . ILE A 1 82 ? 16.808 10.131 15.246 1.00 15.54 82 ILE A C 1
ATOM 613 O O . ILE A 1 82 ? 15.925 10.471 14.444 1.00 15.79 82 ILE A O 1
ATOM 618 N N . HIS A 1 83 ? 17.968 10.767 15.315 1.00 16.41 83 HIS A N 1
ATOM 619 C CA . HIS A 1 83 ? 18.202 11.925 14.442 1.00 17.02 83 HIS A CA 1
ATOM 620 C C . HIS A 1 83 ? 18.231 11.488 12.989 1.00 17.20 83 HIS A C 1
ATOM 621 O O . HIS A 1 83 ? 17.792 12.263 12.129 1.00 17.78 83 HIS A O 1
ATOM 628 N N . ASN A 1 84 ? 18.737 10.322 12.640 1.00 16.63 84 ASN A N 1
ATOM 629 C CA . ASN A 1 84 ? 18.732 9.836 11.263 1.00 17.30 84 ASN A CA 1
ATOM 630 C C . ASN A 1 84 ? 17.325 9.448 10.824 1.00 15.26 84 ASN A C 1
ATOM 631 O O . ASN A 1 84 ? 16.909 9.745 9.699 1.00 15.32 84 ASN A O 1
ATOM 636 N N . TRP A 1 85 ? 16.533 8.864 11.722 1.00 13.13 85 TRP A N 1
ATOM 637 C CA . TRP A 1 85 ? 15.141 8.543 11.419 1.00 12.99 85 TRP A CA 1
ATOM 638 C C . TRP A 1 85 ? 14.347 9.793 11.050 1.00 12.62 85 TRP A C 1
ATOM 639 O O . TRP A 1 85 ? 13.547 9.807 10.121 1.00 12.58 85 TRP A O 1
ATOM 650 N N . LYS A 1 86 ? 14.573 10.857 11.823 1.00 13.07 86 LYS A N 1
ATOM 651 C CA . LYS A 1 86 ? 13.900 12.126 11.516 1.00 13.89 86 LYS A CA 1
ATOM 652 C C . LYS A 1 86 ? 14.316 12.657 10.155 1.00 13.25 86 LYS A C 1
ATOM 653 O O . LYS A 1 86 ? 13.478 13.103 9.375 1.00 14.33 86 LYS A O 1
ATOM 659 N N . LYS A 1 87 ? 15.591 12.546 9.772 1.00 14.54 87 LYS A N 1
ATOM 660 C CA . LYS A 1 87 ? 16.048 13.032 8.472 1.00 15.09 87 LYS A CA 1
ATOM 661 C C . LYS A 1 87 ? 15.336 12.286 7.351 1.00 15.75 87 LYS A C 1
ATOM 662 O O . LYS A 1 87 ? 14.989 12.878 6.320 1.00 15.55 87 LYS A O 1
ATOM 668 N N . ARG A 1 88 ? 15.092 10.997 7.565 1.00 15.85 88 ARG A N 1
ATOM 669 C CA . ARG A 1 88 ? 14.461 10.129 6.590 1.00 17.28 88 ARG A CA 1
ATOM 670 C C . ARG A 1 88 ? 12.955 10.016 6.701 1.00 15.50 88 ARG A C 1
ATOM 671 O O . ARG A 1 88 ? 12.342 9.114 6.099 1.00 16.93 88 ARG A O 1
ATOM 679 N N . GLY A 1 89 ? 12.299 10.888 7.464 1.00 14.77 89 GLY A N 1
ATOM 680 C CA . GLY A 1 89 ? 10.857 10.856 7.594 1.00 14.11 89 GLY A CA 1
ATOM 681 C C . GLY A 1 89 ? 10.298 9.632 8.305 1.00 13.11 89 GLY A C 1
ATOM 682 O O . GLY A 1 89 ? 9.205 9.136 8.030 1.00 14.95 89 GLY A O 1
ATOM 683 N N . TRP A 1 90 ? 11.076 9.092 9.240 1.00 12.14 90 TRP A N 1
ATOM 684 C CA . TRP A 1 90 ? 10.669 7.963 10.070 1.00 12.10 90 TRP A CA 1
ATOM 685 C C . TRP A 1 90 ? 10.332 6.705 9.279 1.00 12.25 90 TRP A C 1
ATOM 686 O O . TRP A 1 90 ? 9.435 5.926 9.623 1.00 12.28 90 TRP A O 1
ATOM 697 N N . LYS A 1 91 ? 11.140 6.488 8.238 1.00 13.10 91 LYS A N 1
ATOM 698 C CA . LYS A 1 91 ? 11.008 5.292 7.417 1.00 13.70 91 LYS A CA 1
ATOM 699 C C . LYS A 1 91 ? 12.385 4.678 7.178 1.00 13.67 91 LYS A C 1
ATOM 700 O O . LYS A 1 91 ? 13.382 5.403 7.098 1.00 14.84 91 LYS A O 1
ATOM 706 N N . THR A 1 92 ? 12.419 3.357 7.079 1.00 13.58 92 THR A N 1
ATOM 707 C CA . THR A 1 92 ? 13.675 2.684 6.751 1.00 14.70 92 THR A CA 1
ATOM 708 C C . THR A 1 92 ? 13.885 2.732 5.243 1.00 14.91 92 THR A C 1
ATOM 709 O O . THR A 1 92 ? 13.075 3.276 4.475 1.00 14.23 92 THR A O 1
ATOM 713 N N . ALA A 1 93 ? 14.973 2.127 4.753 1.00 15.97 93 ALA A N 1
ATOM 714 C CA . ALA A 1 93 ? 15.331 2.133 3.339 1.00 16.72 93 ALA A CA 1
ATOM 715 C C . ALA A 1 93 ? 14.270 1.499 2.467 1.00 16.54 93 ALA A C 1
ATOM 716 O O . ALA A 1 93 ? 14.103 1.926 1.309 1.00 17.69 93 ALA A O 1
ATOM 718 N N . ASP A 1 94 ? 13.517 0.539 2.957 1.00 15.08 94 ASP A N 1
ATOM 719 C CA . ASP A 1 94 ? 12.431 -0.098 2.246 1.00 14.73 94 ASP A CA 1
ATOM 720 C C . ASP A 1 94 ? 11.116 0.685 2.306 1.00 13.87 94 ASP A C 1
ATOM 721 O O . ASP A 1 94 ? 10.069 0.193 1.886 1.00 13.80 94 ASP A O 1
ATOM 726 N N . LYS A 1 95 ? 11.159 1.883 2.864 1.00 12.73 95 LYS A N 1
ATOM 727 C CA . LYS A 1 95 ? 10.054 2.806 2.981 1.00 12.42 95 LYS A CA 1
ATOM 728 C C . LYS A 1 95 ? 8.958 2.383 3.941 1.00 12.60 95 LYS A C 1
ATOM 729 O O . LYS A 1 95 ? 7.872 2.962 3.970 1.00 13.32 95 LYS A O 1
ATOM 735 N N . LYS A 1 96 ? 9.243 1.424 4.828 1.00 13.85 96 LYS A N 1
ATOM 736 C CA . LYS A 1 96 ? 8.275 1.074 5.855 1.00 14.13 96 LYS A CA 1
ATOM 737 C C . LYS A 1 96 ? 8.542 1.994 7.048 1.00 13.27 96 LYS A C 1
ATOM 738 O O . LYS A 1 96 ? 9.659 2.459 7.269 1.00 12.46 96 LYS A O 1
ATOM 744 N N . PRO A 1 97 ? 7.500 2.307 7.790 1.00 12.78 97 PRO A N 1
ATOM 745 C CA . PRO A 1 97 ? 7.634 3.066 9.024 1.00 12.99 97 PRO A CA 1
ATOM 746 C C . PRO A 1 97 ? 8.632 2.339 9.929 1.00 12.47 97 PRO A C 1
ATOM 747 O O . PRO A 1 97 ? 8.684 1.115 10.036 1.00 11.81 97 PRO A O 1
ATOM 751 N N . VAL A 1 98 ? 9.409 3.131 10.651 1.00 10.88 98 VAL A N 1
ATOM 752 C CA . VAL A 1 98 ? 10.334 2.596 11.650 1.00 11.83 98 VAL A CA 1
ATOM 753 C C . VAL A 1 98 ? 9.551 1.758 12.668 1.00 10.58 98 VAL A C 1
ATOM 754 O O . VAL A 1 98 ? 8.455 2.135 13.085 1.00 10.56 98 VAL A O 1
ATOM 758 N N . LYS A 1 99 ? 10.176 0.670 13.089 1.00 10.32 99 LYS A N 1
ATOM 759 C CA . LYS A 1 99 ? 9.571 -0.176 14.120 1.00 10.93 99 LYS A CA 1
ATOM 760 C C . LYS A 1 99 ? 9.352 0.617 15.404 1.00 9.44 99 LYS A C 1
ATOM 761 O O . LYS A 1 99 ? 10.225 1.334 15.878 1.00 10.15 99 LYS A O 1
ATOM 767 N N . ASN A 1 100 ? 8.147 0.527 15.949 1.00 9.53 100 ASN A N 1
ATOM 768 C CA . ASN A 1 100 ? 7.763 1.215 17.180 1.00 9.89 100 ASN A CA 1
ATOM 769 C C . ASN A 1 100 ? 7.787 2.724 17.026 1.00 10.13 100 ASN A C 1
ATOM 770 O O . ASN A 1 100 ? 7.929 3.479 17.998 1.00 9.65 100 ASN A O 1
ATOM 775 N N . VAL A 1 101 ? 7.517 3.209 15.805 1.00 9.93 101 VAL A N 1
ATOM 776 C CA . VAL A 1 101 ? 7.499 4.654 15.560 1.00 10.64 101 VAL A CA 1
ATOM 777 C C . VAL A 1 101 ? 6.501 5.363 16.459 1.00 9.81 101 VAL A C 1
ATOM 778 O O . VAL A 1 101 ? 6.792 6.474 16.921 1.00 10.07 101 VAL A O 1
ATOM 782 N N . ASP A 1 102 ? 5.372 4.731 16.779 1.00 9.91 102 ASP A N 1
ATOM 783 C CA . ASP A 1 102 ? 4.391 5.367 17.659 1.00 9.79 102 ASP A CA 1
ATOM 784 C C . ASP A 1 102 ? 5.027 5.760 18.989 1.00 9.30 102 ASP A C 1
ATOM 785 O O . ASP A 1 102 ? 4.890 6.864 19.527 1.00 10.72 102 ASP A O 1
ATOM 790 N N . LEU A 1 103 ? 5.799 4.836 19.580 1.00 9.31 103 LEU A N 1
ATOM 791 C CA . LEU A 1 103 ? 6.418 5.082 20.883 1.00 9.67 103 LEU A CA 1
ATOM 792 C C . LEU A 1 103 ? 7.646 5.955 20.763 1.00 9.63 103 LEU A C 1
ATOM 793 O O . LEU A 1 103 ? 7.860 6.793 21.651 1.00 11.16 103 LEU A O 1
ATOM 798 N N . TRP A 1 104 ? 8.445 5.818 19.710 1.00 9.58 104 TRP A N 1
ATOM 799 C CA . TRP A 1 104 ? 9.575 6.727 19.565 1.00 10.00 104 TRP A CA 1
ATOM 800 C C . TRP A 1 104 ? 9.128 8.178 19.429 1.00 9.58 104 TRP A C 1
ATOM 801 O O . TRP A 1 104 ? 9.755 9.067 20.030 1.00 10.28 104 TRP A O 1
ATOM 812 N N . GLN A 1 105 ? 8.065 8.428 18.664 1.00 9.94 105 GLN A N 1
ATOM 813 C CA . GLN A 1 105 ? 7.575 9.805 18.489 1.00 10.63 105 GLN A CA 1
ATOM 814 C C . GLN A 1 105 ? 6.974 10.309 19.788 1.00 10.38 105 GLN A C 1
ATOM 815 O O . GLN A 1 105 ? 7.131 11.475 20.160 1.00 11.42 105 GLN A O 1
ATOM 821 N N . ARG A 1 106 ? 6.273 9.455 20.523 1.00 10.18 106 ARG A N 1
ATOM 822 C CA . ARG A 1 106 ? 5.694 9.851 21.805 1.00 11.40 106 ARG A CA 1
ATOM 823 C C . ARG A 1 106 ? 6.784 10.148 22.826 1.00 11.69 106 ARG A C 1
ATOM 824 O O . ARG A 1 106 ? 6.662 11.098 23.604 1.00 12.24 106 ARG A O 1
ATOM 832 N N . LEU A 1 107 ? 7.854 9.369 22.815 1.00 11.17 107 LEU A N 1
ATOM 833 C CA . LEU A 1 107 ? 9.007 9.593 23.682 1.00 11.85 107 LEU A CA 1
ATOM 834 C C . LEU A 1 107 ? 9.674 10.912 23.302 1.00 12.64 107 LEU A C 1
ATOM 835 O O . LEU A 1 107 ? 10.025 11.711 24.182 1.00 13.06 107 LEU A O 1
ATOM 840 N N . ASP A 1 108 ? 9.824 11.174 22.002 1.00 14.33 108 ASP A N 1
ATOM 841 C CA . ASP A 1 108 ? 10.447 12.427 21.572 1.00 15.33 108 ASP A CA 1
ATOM 842 C C . ASP A 1 108 ? 9.620 13.601 22.062 1.00 15.81 108 ASP A C 1
ATOM 843 O O . ASP A 1 108 ? 10.206 14.606 22.505 1.00 17.48 108 ASP A O 1
ATOM 848 N N . ALA A 1 109 ? 8.282 13.508 22.061 1.00 15.27 109 ALA A N 1
ATOM 849 C CA . ALA A 1 109 ? 7.451 14.573 22.618 1.00 15.37 109 ALA A CA 1
ATOM 850 C C . ALA A 1 109 ? 7.609 14.663 24.133 1.00 14.74 109 ALA A C 1
ATOM 851 O O . ALA A 1 109 ? 7.627 15.768 24.713 1.00 16.88 109 ALA A O 1
ATOM 853 N N . ALA A 1 110 ? 7.702 13.538 24.825 1.00 14.78 110 ALA A N 1
ATOM 854 C CA . ALA A 1 110 ? 7.860 13.466 26.275 1.00 15.29 110 ALA A CA 1
ATOM 855 C C . ALA A 1 110 ? 9.173 14.059 26.733 1.00 16.23 110 ALA A C 1
ATOM 856 O O . ALA A 1 110 ? 9.247 14.605 27.848 1.00 15.98 110 ALA A O 1
ATOM 858 N N . LEU A 1 111 ? 10.198 14.106 25.895 1.00 16.69 111 LEU A N 1
ATOM 859 C CA . LEU A 1 111 ? 11.459 14.756 26.202 1.00 17.96 111 LEU A CA 1
ATOM 860 C C . LEU A 1 111 ? 11.177 16.237 26.485 1.00 17.56 111 LEU A C 1
ATOM 861 O O . LEU A 1 111 ? 11.923 16.893 27.230 1.00 17.03 111 LEU A O 1
ATOM 866 N N . GLY A 1 112 ? 10.142 16.789 25.856 1.00 17.93 112 GLY A N 1
ATOM 867 C CA . GLY A 1 112 ? 9.714 18.158 26.065 1.00 18.20 112 GLY A CA 1
ATOM 868 C C . GLY A 1 112 ? 10.903 19.103 25.933 1.00 17.54 112 GLY A C 1
ATOM 869 O O . GLY A 1 112 ? 11.692 19.006 25.005 1.00 17.07 112 GLY A O 1
ATOM 870 N N . GLN A 1 113 ? 10.990 19.997 26.906 1.00 18.76 113 GLN A N 1
ATOM 871 C CA . GLN A 1 113 ? 12.063 20.979 26.979 1.00 18.86 113 GLN A CA 1
ATOM 872 C C . GLN A 1 113 ? 13.020 20.623 28.109 1.00 19.05 113 GLN A C 1
ATOM 873 O O . GLN A 1 113 ? 13.839 21.459 28.515 1.00 19.71 113 GLN A O 1
ATOM 879 N N . HIS A 1 114 ? 12.929 19.383 28.594 1.00 17.96 114 HIS A N 1
ATOM 880 C CA . HIS A 1 114 ? 13.800 18.966 29.685 1.00 16.76 114 HIS A CA 1
ATOM 881 C C . HIS A 1 114 ? 15.255 18.860 29.256 1.00 16.86 114 HIS A C 1
ATOM 882 O O . HIS A 1 114 ? 15.589 18.570 28.115 1.00 17.35 114 HIS A O 1
ATOM 889 N N . GLN A 1 115 ? 16.152 19.163 30.190 1.00 17.49 115 GLN A N 1
ATOM 890 C CA . GLN A 1 115 ? 17.579 18.988 29.950 1.00 16.89 115 GLN A CA 1
ATOM 891 C C . GLN A 1 115 ? 17.897 17.598 30.511 1.00 16.31 115 GLN A C 1
ATOM 892 O O . GLN A 1 115 ? 17.986 17.431 31.734 1.00 17.36 115 GLN A O 1
ATOM 898 N N . ILE A 1 116 ? 18.028 16.648 29.601 1.00 16.36 116 ILE A N 1
ATOM 899 C CA . ILE A 1 116 ? 18.231 15.281 30.049 1.00 16.75 116 ILE A CA 1
ATOM 900 C C . ILE A 1 116 ? 19.657 14.784 29.910 1.00 16.34 116 ILE A C 1
ATOM 901 O O . ILE A 1 116 ? 20.279 14.822 28.852 1.00 17.76 116 ILE A O 1
ATOM 906 N N . LYS A 1 117 ? 20.148 14.229 31.000 1.00 14.40 117 LYS A N 1
ATOM 907 C CA . LYS A 1 117 ? 21.416 13.530 31.045 1.00 14.29 117 LYS A CA 1
ATOM 908 C C . LYS A 1 117 ? 21.030 12.046 31.199 1.00 14.18 117 LYS A C 1
ATOM 909 O O . LYS A 1 117 ? 20.434 11.650 32.205 1.00 13.51 117 LYS A O 1
ATOM 915 N N . TRP A 1 118 ? 21.339 11.279 30.173 1.00 12.92 118 TRP A N 1
ATOM 916 C CA . TRP A 1 118 ? 21.009 9.853 30.188 1.00 13.46 118 TRP A CA 1
ATOM 917 C C . TRP A 1 118 ? 22.143 9.083 30.852 1.00 14.29 118 TRP A C 1
ATOM 918 O O . TRP A 1 118 ? 23.321 9.403 30.653 1.00 17.54 118 TRP A O 1
ATOM 929 N N . GLU A 1 119 ? 21.782 8.146 31.709 1.00 15.09 119 GLU A N 1
ATOM 930 C CA . GLU A 1 119 ? 22.758 7.281 32.356 1.00 15.78 119 GLU A CA 1
ATOM 931 C C . GLU A 1 119 ? 22.458 5.873 31.847 1.00 14.29 119 GLU A C 1
ATOM 932 O O . GLU A 1 119 ? 21.412 5.288 32.149 1.00 14.95 119 GLU A O 1
ATOM 938 N N . TRP A 1 120 ? 23.355 5.363 31.012 1.00 14.48 120 TRP A N 1
ATOM 939 C CA . TRP A 1 120 ? 23.131 4.031 30.422 1.00 15.64 120 TRP A CA 1
ATOM 940 C C . TRP A 1 120 ? 23.763 3.016 31.358 1.00 16.59 120 TRP A C 1
ATOM 941 O O . TRP A 1 120 ? 25.000 2.907 31.409 1.00 20.18 120 TRP A O 1
ATOM 952 N N . VAL A 1 121 ? 22.959 2.323 32.147 1.00 16.31 121 VAL A N 1
ATOM 953 C CA . VAL A 1 121 ? 23.531 1.387 33.106 1.00 18.10 121 VAL A CA 1
ATOM 954 C C . VAL A 1 121 ? 23.551 -0.028 32.544 1.00 18.23 121 VAL A C 1
ATOM 955 O O . VAL A 1 121 ? 22.754 -0.454 31.716 1.00 17.64 121 VAL A O 1
ATOM 959 N N . LYS A 1 122 ? 24.575 -0.746 32.980 1.00 18.66 122 LYS A N 1
ATOM 960 C CA . LYS A 1 122 ? 24.801 -2.131 32.630 1.00 21.19 122 LYS A CA 1
ATOM 961 C C . LYS A 1 122 ? 24.770 -2.896 33.964 1.00 22.08 122 LYS A C 1
ATOM 962 O O . LYS A 1 122 ? 25.570 -2.623 34.863 1.00 23.76 122 LYS A O 1
ATOM 968 N N . GLY A 1 123 ? 23.793 -3.767 34.069 1.00 21.49 123 GLY A N 1
ATOM 969 C CA . GLY A 1 123 ? 23.673 -4.623 35.228 1.00 20.27 123 GLY A CA 1
ATOM 970 C C . GLY A 1 123 ? 22.968 -3.983 36.407 1.00 19.53 123 GLY A C 1
ATOM 971 O O . GLY A 1 123 ? 22.982 -2.772 36.653 1.00 20.85 123 GLY A O 1
ATOM 972 N N . HIS A 1 124 ? 22.345 -4.861 37.184 1.00 17.54 124 HIS A N 1
ATOM 973 C CA . HIS A 1 124 ? 21.634 -4.444 38.387 1.00 17.94 124 HIS A CA 1
ATOM 974 C C . HIS A 1 124 ? 22.600 -4.165 39.533 1.00 17.64 124 HIS A C 1
ATOM 975 O O . HIS A 1 124 ? 22.264 -3.330 40.377 1.00 16.41 124 HIS A O 1
ATOM 982 N N . ALA A 1 125 ? 23.743 -4.814 39.610 1.00 16.47 125 ALA A N 1
ATOM 983 C CA . ALA A 1 125 ? 24.667 -4.641 40.738 1.00 17.55 125 ALA A CA 1
ATOM 984 C C . ALA A 1 125 ? 25.116 -3.193 40.877 1.00 16.97 125 ALA A C 1
ATOM 985 O O . ALA A 1 125 ? 25.622 -2.600 39.935 1.00 17.85 125 ALA A O 1
ATOM 987 N N . GLY A 1 126 ? 24.903 -2.630 42.063 1.00 17.35 126 GLY A N 1
ATOM 988 C CA . GLY A 1 126 ? 25.278 -1.258 42.343 1.00 17.42 126 GLY A CA 1
ATOM 989 C C . GLY A 1 126 ? 24.246 -0.255 41.871 1.00 17.28 126 GLY A C 1
ATOM 990 O O . GLY A 1 126 ? 24.432 0.962 41.989 1.00 18.54 126 GLY A O 1
ATOM 991 N N . HIS A 1 127 ? 23.113 -0.693 41.323 1.00 15.99 127 HIS A N 1
ATOM 992 C CA . HIS A 1 127 ? 22.037 0.148 40.813 1.00 15.92 127 HIS A CA 1
ATOM 993 C C . HIS A 1 127 ? 20.707 -0.325 41.385 1.00 15.23 127 HIS A C 1
ATOM 994 O O . HIS A 1 127 ? 19.843 -0.832 40.656 1.00 14.75 127 HIS A O 1
ATOM 1001 N N . PRO A 1 128 ? 20.467 -0.119 42.677 1.00 14.31 128 PRO A N 1
ATOM 1002 C CA . PRO A 1 128 ? 19.274 -0.598 43.341 1.00 13.61 128 PRO A CA 1
ATOM 1003 C C . PRO A 1 128 ? 17.965 -0.081 42.799 1.00 12.57 128 PRO A C 1
ATOM 1004 O O . PRO A 1 128 ? 17.010 -0.858 42.755 1.00 12.80 128 PRO A O 1
ATOM 1008 N N . GLU A 1 129 ? 17.884 1.172 42.390 1.00 12.57 129 GLU A N 1
ATOM 1009 C CA . GLU A 1 129 ? 16.645 1.712 41.854 1.00 12.59 129 GLU A CA 1
ATOM 1010 C C . GLU A 1 129 ? 16.344 1.078 40.497 1.00 11.62 129 GLU A C 1
ATOM 1011 O O . GLU A 1 129 ? 15.183 0.798 40.212 1.00 12.06 129 GLU A O 1
ATOM 1017 N N . ASN A 1 130 ? 17.384 0.807 39.698 1.00 11.82 130 ASN A N 1
ATOM 1018 C CA . ASN A 1 130 ? 17.142 0.139 38.411 1.00 12.79 130 ASN A CA 1
ATOM 1019 C C . ASN A 1 130 ? 16.627 -1.272 38.657 1.00 12.57 130 ASN A C 1
ATOM 1020 O O . ASN A 1 130 ? 15.715 -1.753 37.981 1.00 11.61 130 ASN A O 1
ATOM 1025 N N . GLU A 1 131 ? 17.227 -1.966 39.620 1.00 12.59 131 GLU A N 1
ATOM 1026 C CA . GLU A 1 131 ? 16.756 -3.304 39.965 1.00 12.97 131 GLU A CA 1
ATOM 1027 C C . GLU A 1 131 ? 15.314 -3.267 40.458 1.00 12.30 131 GLU A C 1
ATOM 1028 O O . GLU A 1 131 ? 14.503 -4.147 40.113 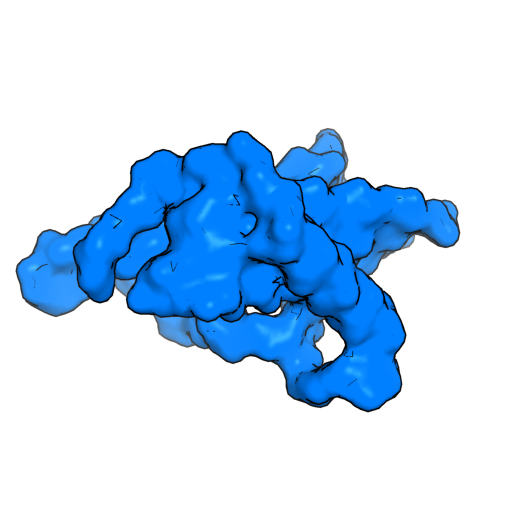1.00 12.18 131 GLU A O 1
ATOM 1034 N N . ARG A 1 132 ? 14.946 -2.272 41.268 1.00 12.02 132 ARG A N 1
ATOM 1035 C CA . ARG A 1 132 ? 13.583 -2.133 41.747 1.00 12.06 132 ARG A CA 1
ATOM 1036 C C . ARG A 1 132 ? 12.614 -1.809 40.619 1.00 11.46 132 ARG A C 1
ATOM 1037 O O . ARG A 1 132 ? 11.507 -2.356 40.556 1.00 12.10 132 ARG A O 1
ATOM 1045 N N . ALA A 1 133 ? 13.046 -0.966 39.670 1.00 11.47 133 ALA A N 1
ATOM 1046 C CA . ALA A 1 133 ? 12.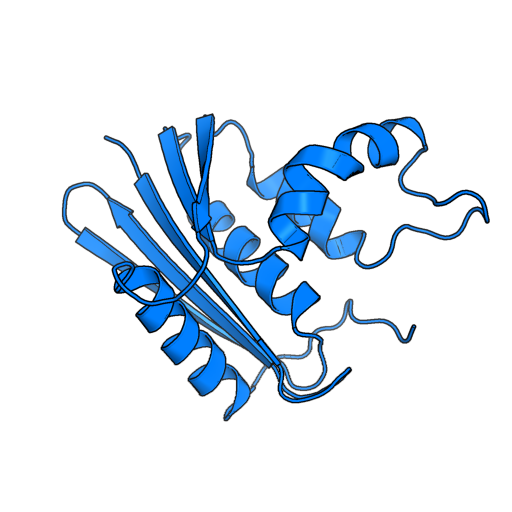218 -0.669 38.493 1.00 10.77 133 ALA A CA 1
ATOM 1047 C C . ALA A 1 133 ? 11.954 -1.956 37.729 1.00 11.41 133 ALA A C 1
ATOM 1048 O O . ALA A 1 133 ? 10.841 -2.205 37.250 1.00 11.59 133 ALA A O 1
ATOM 1050 N N . ASP A 1 134 ? 12.967 -2.802 37.604 1.00 11.50 134 ASP A N 1
ATOM 1051 C CA . ASP A 1 134 ? 12.790 -4.110 36.964 1.00 12.34 134 ASP A CA 1
ATOM 1052 C C . ASP A 1 134 ? 11.839 -4.999 37.741 1.00 12.32 134 ASP A C 1
ATOM 1053 O O . ASP A 1 134 ? 10.992 -5.686 37.145 1.00 13.33 134 ASP A O 1
ATOM 1058 N N . GLU A 1 135 ? 11.883 -4.987 39.091 1.00 12.63 135 GLU A N 1
ATOM 1059 C CA . GLU A 1 135 ? 10.939 -5.785 39.872 1.00 13.24 135 GLU A CA 1
ATOM 1060 C C . GLU A 1 135 ? 9.515 -5.322 39.599 1.00 12.98 135 GLU A C 1
ATOM 1061 O O . GLU A 1 135 ? 8.575 -6.118 39.517 1.00 13.99 135 GLU A O 1
ATOM 1067 N N . LEU A 1 136 ? 9.300 -4.019 39.495 1.00 12.41 136 LEU A N 1
ATOM 1068 C CA . LEU A 1 136 ? 8.003 -3.449 39.165 1.00 12.60 136 LEU A CA 1
ATOM 1069 C C . LEU A 1 136 ? 7.523 -3.862 37.776 1.00 12.91 136 LEU A C 1
ATOM 1070 O O . LEU A 1 136 ? 6.367 -4.257 37.600 1.00 13.92 136 LEU A O 1
ATOM 1075 N N . ALA A 1 137 ? 8.443 -3.827 36.810 1.00 11.48 137 ALA A N 1
ATOM 1076 C CA . ALA A 1 137 ? 8.090 -4.221 35.438 1.00 12.55 137 ALA A CA 1
ATOM 1077 C C . ALA A 1 137 ? 7.686 -5.690 35.410 1.00 12.93 137 ALA A C 1
ATOM 1078 O O . ALA A 1 137 ? 6.693 -6.023 34.763 1.00 13.47 137 ALA A O 1
ATOM 1080 N N . ARG A 1 138 ? 8.464 -6.547 36.070 1.00 13.84 138 ARG A N 1
ATOM 1081 C CA . ARG A 1 138 ? 8.150 -7.973 36.096 1.00 13.95 138 ARG A CA 1
ATOM 1082 C C . ARG A 1 138 ? 6.836 -8.240 36.818 1.00 14.34 138 ARG A C 1
ATOM 1083 O O . ARG A 1 138 ? 6.043 -9.080 36.349 1.00 15.58 138 ARG A O 1
ATOM 1091 N N . ALA A 1 139 ? 6.542 -7.540 37.905 1.00 13.35 139 ALA A N 1
ATOM 1092 C CA . ALA A 1 139 ? 5.281 -7.751 38.610 1.00 15.12 139 ALA A CA 1
ATOM 1093 C C . ALA A 1 139 ? 4.103 -7.355 37.726 1.00 14.70 139 ALA A C 1
ATOM 1094 O O . ALA A 1 139 ? 3.089 -8.071 37.649 1.00 15.93 139 ALA A O 1
ATOM 1096 N N . ALA A 1 140 ? 4.222 -6.236 37.004 1.00 14.70 140 ALA A N 1
ATOM 1097 C CA . ALA A 1 140 ? 3.196 -5.775 36.090 1.00 15.09 140 ALA A CA 1
ATOM 1098 C C . ALA A 1 140 ? 3.007 -6.746 34.935 1.00 15.12 140 ALA A C 1
ATOM 1099 O O . ALA A 1 140 ? 1.859 -6.983 34.538 1.00 15.03 140 ALA A O 1
ATOM 1101 N N . ALA A 1 141 ? 4.075 -7.369 34.441 1.00 14.82 141 ALA A N 1
ATOM 1102 C CA . ALA A 1 141 ? 3.953 -8.355 33.370 1.00 15.76 141 ALA A CA 1
ATOM 1103 C C . ALA A 1 141 ? 3.209 -9.595 33.845 1.00 17.11 141 ALA A C 1
ATOM 1104 O O . ALA A 1 141 ? 2.602 -10.301 33.028 1.00 16.32 141 ALA A O 1
ATOM 1106 N N . MET A 1 142 ? 3.260 -9.890 35.141 1.00 18.33 142 MET A N 1
ATOM 1107 C CA . MET A 1 142 ? 2.583 -11.052 35.699 1.00 20.91 142 MET A CA 1
ATOM 1108 C C . MET A 1 142 ? 1.118 -10.764 35.947 1.00 20.33 142 MET A C 1
ATOM 1109 O O . MET A 1 142 ? 0.359 -11.728 36.175 1.00 22.93 142 MET A O 1
ATOM 1114 N N . ASN A 1 143 ? 0.655 -9.521 35.918 1.00 20.10 143 ASN A N 1
ATOM 1115 C CA . ASN A 1 143 ? -0.751 -9.185 36.093 1.00 21.06 143 ASN A CA 1
ATOM 1116 C C . ASN A 1 143 ? -1.127 -7.984 35.220 1.00 19.48 143 ASN A C 1
ATOM 1117 O O . ASN A 1 143 ? -1.463 -6.893 35.662 1.00 19.60 143 ASN A O 1
ATOM 1122 N N . PRO A 1 144 ? -1.083 -8.218 33.910 1.00 18.72 144 PRO A N 1
ATOM 1123 C CA . PRO A 1 144 ? -1.369 -7.185 32.936 1.00 18.43 144 PRO A CA 1
ATOM 1124 C C . PRO A 1 144 ? -2.836 -6.816 32.851 1.00 18.66 144 PRO A C 1
ATOM 1125 O O . PRO A 1 144 ? -3.676 -7.717 32.976 1.00 20.57 144 PRO A O 1
ATOM 1129 N N . THR A 1 145 ? -3.137 -5.547 32.660 1.00 17.30 145 THR A N 1
ATOM 1130 C CA . THR A 1 145 ? -4.517 -5.110 32.525 1.00 18.87 145 THR A CA 1
ATOM 1131 C C . THR A 1 145 ? -4.774 -4.339 31.239 1.00 18.12 145 THR A C 1
ATOM 1132 O O . THR A 1 145 ? -5.936 -4.200 30.843 1.00 19.80 145 THR A O 1
ATOM 1136 N N . LEU A 1 146 ? -3.735 -3.778 30.620 1.00 16.16 146 LEU A N 1
ATOM 1137 C CA . LEU A 1 146 ? -3.917 -2.916 29.471 1.00 15.04 146 LEU A CA 1
ATOM 1138 C C . LEU A 1 146 ? -3.609 -3.587 28.133 1.00 14.14 146 LEU A C 1
ATOM 1139 O O . LEU A 1 146 ? -2.906 -4.584 28.070 1.00 14.29 146 LEU A O 1
ATOM 1144 N N . GLU A 1 147 ? -4.172 -2.971 27.113 1.00 15.01 147 GLU A N 1
ATOM 1145 C CA . GLU A 1 147 ? -3.909 -3.387 25.744 1.00 14.27 147 GLU A CA 1
ATOM 1146 C C . GLU A 1 147 ? -2.852 -2.447 25.164 1.00 14.72 147 GLU A C 1
ATOM 1147 O O . GLU A 1 147 ? -2.981 -1.239 25.258 1.00 14.53 147 GLU A O 1
ATOM 1153 N N . ASP A 1 148 ? -1.794 -3.012 24.597 1.00 12.69 148 ASP A N 1
ATOM 1154 C CA . ASP A 1 148 ? -0.769 -2.216 23.908 1.00 13.20 148 ASP A CA 1
ATOM 1155 C C . ASP A 1 148 ? -1.278 -2.149 22.463 1.00 13.21 148 ASP A C 1
ATOM 1156 O O . ASP A 1 148 ? -0.848 -2.866 21.577 1.00 13.04 148 ASP A O 1
ATOM 1161 N N . THR A 1 149 ? -2.208 -1.235 22.240 1.00 14.46 149 THR A N 1
ATOM 1162 C CA . THR A 1 149 ? -2.885 -1.105 20.959 1.00 15.83 149 THR A CA 1
ATOM 1163 C C . THR A 1 149 ? -1.932 -0.835 19.815 1.00 14.90 149 THR A C 1
ATOM 1164 O O . THR A 1 149 ? -2.168 -1.341 18.713 1.00 17.79 149 THR A O 1
ATOM 1168 N N . GLY A 1 150 ? -0.837 -0.115 20.058 1.00 13.01 150 GLY A N 1
ATOM 1169 C CA . GLY A 1 150 ? 0.121 0.199 19.017 1.00 13.49 150 GLY A CA 1
ATOM 1170 C C . GLY A 1 150 ? 1.045 -0.937 18.624 1.00 12.76 150 GLY A C 1
ATOM 1171 O O . GLY A 1 150 ? 1.809 -0.807 17.662 1.00 14.23 150 GLY A O 1
ATOM 1172 N N . TYR A 1 151 ? 1.064 -2.039 19.377 1.00 12.59 151 TYR A N 1
ATOM 1173 C CA . TYR A 1 151 ? 1.904 -3.175 19.023 1.00 12.94 151 TYR A CA 1
ATOM 1174 C C . TYR A 1 151 ? 1.433 -3.761 17.690 1.00 15.36 151 TYR A C 1
ATOM 1175 O O . TYR A 1 151 ? 0.251 -4.046 17.496 1.00 16.43 151 TYR A O 1
ATOM 1184 N N . GLN A 1 152 ? 2.361 -3.979 16.778 1.00 14.88 152 GLN A N 1
ATOM 1185 C CA . GLN A 1 152 ? 2.124 -4.576 15.474 1.00 18.71 152 GLN A CA 1
ATOM 1186 C C . GLN A 1 152 ? 3.092 -5.733 15.230 1.00 20.09 152 GLN A C 1
ATOM 1187 O O . GLN A 1 152 ? 4.268 -5.620 15.563 1.00 19.90 152 GLN A O 1
ATOM 1193 N N . VAL A 1 153 ? 2.616 -6.821 14.635 1.00 23.49 153 VAL A N 1
ATOM 1194 C CA . VAL A 1 153 ? 3.465 -7.957 14.318 1.00 26.19 153 VAL A CA 1
ATOM 1195 C C . VAL A 1 153 ? 4.642 -7.579 13.429 1.00 27.47 153 VAL A C 1
ATOM 1196 O O . VAL A 1 153 ? 4.513 -6.827 12.466 1.00 26.79 153 VAL A O 1
ATOM 1200 N N . GLU A 1 154 ? 5.800 -8.146 13.714 1.00 29.23 154 GLU A N 1
ATOM 1201 C CA . GLU A 1 154 ? 7.027 -7.993 12.970 1.00 31.29 154 GLU A CA 1
ATOM 1202 C C . GLU A 1 154 ? 7.802 -6.722 13.306 1.00 32.17 154 GLU A C 1
ATOM 1203 O O . GLU A 1 154 ? 9.020 -6.756 13.012 1.00 32.56 154 GLU A O 1
#